Protein AF-A0A8J2KH32-F1 (afdb_monomer_lite)

Organism: NCBI:txid39272

Radius of gyration: 18.03 Å; chains: 1; bounding box: 58×40×41 Å

Sequence (81 aa):
MDSGKIFGDSPTAEEIAIQSLRGLIPDIISNNERFNSNFYLLQWLKAQKLNPEKTETMIRKSVQWRQDNQIESGWKDETFL

Foldseek 3Di:
DDDDDPPDDDDDLLRVLLVVLCVVPVVCVVVDVLNVDSVSLSVLCVVVVSDNVVSSVVVVVVVVVCVVVVVVVPPPPPPPD

pLDDT: mean 84.37, std 19.53, range [41.66, 98.5]

Structure (mmCIF, N/CA/C/O backbone):
data_AF-A0A8J2KH32-F1
#
_entry.id   AF-A0A8J2KH32-F1
#
loop_
_atom_site.group_PDB
_atom_site.id
_atom_site.type_symbol
_atom_site.label_atom_id
_atom_site.label_alt_id
_atom_site.label_comp_id
_atom_site.label_asym_id
_atom_site.label_entity_id
_atom_site.label_seq_id
_atom_site.pdbx_PDB_ins_code
_atom_site.Cartn_x
_atom_site.Cartn_y
_atom_site.Cartn_z
_atom_site.occupancy
_atom_site.B_iso_or_equiv
_atom_site.auth_seq_id
_atom_site.auth_comp_id
_atom_site.auth_asym_id
_atom_site.auth_atom_id
_atom_site.pdbx_PDB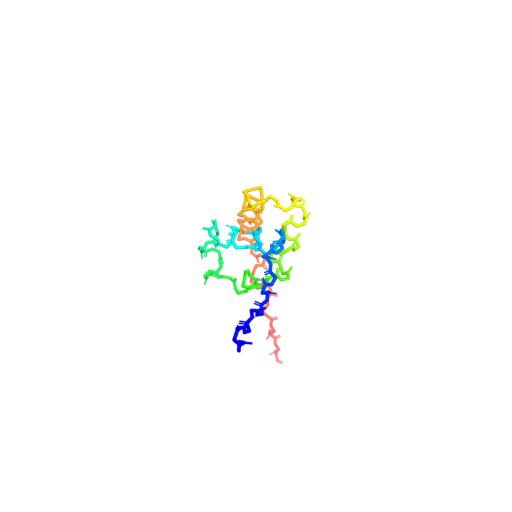_model_num
ATOM 1 N N . MET A 1 1 ? 22.722 -31.819 -25.196 1.00 42.25 1 MET A N 1
ATOM 2 C CA . MET A 1 1 ? 22.834 -30.376 -24.907 1.00 42.25 1 MET A CA 1
ATOM 3 C C . MET A 1 1 ? 21.402 -29.921 -24.658 1.00 42.25 1 MET A C 1
ATOM 5 O O . MET A 1 1 ? 20.670 -29.748 -25.615 1.00 42.25 1 MET A O 1
ATOM 9 N N . ASP A 1 2 ? 20.825 -30.089 -23.469 1.00 48.16 2 ASP A N 1
ATOM 10 C CA . ASP A 1 2 ? 21.100 -29.343 -22.226 1.00 48.16 2 ASP A CA 1
ATOM 11 C C . ASP A 1 2 ? 21.321 -27.850 -22.538 1.00 48.16 2 ASP A C 1
ATOM 13 O O . ASP A 1 2 ? 22.293 -27.514 -23.207 1.00 48.16 2 ASP A O 1
ATOM 17 N N . SER A 1 3 ? 20.425 -26.918 -22.217 1.00 46.34 3 SER A N 1
ATOM 18 C CA . SER A 1 3 ? 19.667 -26.779 -20.972 1.00 46.34 3 SER A CA 1
ATOM 19 C C . SER A 1 3 ? 18.376 -25.981 -21.194 1.00 46.34 3 SER A C 1
ATOM 21 O O . SER A 1 3 ? 18.351 -24.970 -21.897 1.00 46.34 3 SER A O 1
ATOM 23 N N . GLY A 1 4 ? 17.292 -26.440 -20.568 1.00 51.19 4 GLY A N 1
ATOM 24 C CA . GLY A 1 4 ? 16.063 -25.671 -20.439 1.00 51.19 4 GLY A CA 1
ATOM 25 C C . GLY A 1 4 ? 16.326 -24.383 -19.663 1.00 51.19 4 GLY A C 1
ATOM 26 O O . GLY A 1 4 ? 16.732 -24.418 -18.504 1.00 51.19 4 GLY A O 1
ATOM 27 N N . LYS A 1 5 ? 16.064 -23.239 -20.292 1.00 51.81 5 LYS A N 1
ATOM 28 C CA . LYS A 1 5 ? 15.928 -21.962 -19.598 1.00 51.81 5 LYS A CA 1
ATOM 29 C C . LYS A 1 5 ? 14.548 -21.423 -19.920 1.00 51.81 5 LYS A C 1
ATOM 31 O O . LYS A 1 5 ? 14.321 -20.819 -20.962 1.00 51.81 5 LYS A O 1
ATOM 36 N N . ILE A 1 6 ? 13.612 -21.723 -19.029 1.00 55.75 6 ILE A N 1
ATOM 37 C CA . ILE A 1 6 ? 12.337 -21.022 -18.946 1.00 55.75 6 ILE A CA 1
ATOM 38 C C . ILE A 1 6 ? 12.738 -19.581 -18.619 1.00 55.75 6 ILE A C 1
ATOM 40 O O . ILE A 1 6 ? 13.205 -19.309 -17.513 1.00 55.75 6 ILE A O 1
ATOM 44 N N . PHE A 1 7 ? 12.715 -18.687 -19.606 1.00 50.72 7 PHE A N 1
ATOM 45 C CA . PHE A 1 7 ? 12.888 -17.260 -19.357 1.00 50.72 7 PHE A CA 1
ATOM 46 C C . PHE A 1 7 ? 11.642 -16.815 -18.590 1.00 50.72 7 PHE A C 1
ATOM 48 O O . PHE A 1 7 ? 10.618 -16.519 -19.189 1.00 50.72 7 PHE A O 1
ATOM 55 N N . GLY A 1 8 ? 11.704 -16.909 -17.261 1.00 59.41 8 GLY A N 1
ATOM 56 C CA . GLY A 1 8 ? 10.692 -16.354 -16.373 1.00 59.41 8 GLY A CA 1
ATOM 57 C C . GLY A 1 8 ? 10.674 -14.845 -16.562 1.00 59.41 8 GLY A C 1
ATOM 58 O O . GLY A 1 8 ? 11.726 -14.208 -16.475 1.00 59.41 8 GLY A O 1
ATOM 59 N N . ASP A 1 9 ? 9.507 -14.308 -16.893 1.00 77.31 9 ASP A N 1
ATOM 60 C CA . ASP A 1 9 ? 9.329 -12.899 -17.217 1.00 77.31 9 ASP A CA 1
ATOM 61 C C . ASP A 1 9 ? 9.844 -11.999 -16.085 1.00 77.31 9 ASP A C 1
ATOM 63 O O . ASP A 1 9 ? 9.623 -12.257 -14.898 1.00 77.31 9 ASP A O 1
ATOM 67 N N . SER A 1 10 ? 10.554 -10.931 -16.456 1.00 82.50 10 SER A N 1
ATOM 68 C CA . SER A 1 10 ? 10.930 -9.886 -15.505 1.00 82.50 10 SER A CA 1
ATOM 69 C C . SER A 1 10 ? 9.667 -9.286 -14.873 1.00 82.50 10 SER A C 1
ATOM 71 O O . SER A 1 10 ? 8.696 -9.059 -15.600 1.00 82.50 10 SER A O 1
ATOM 73 N N . PRO A 1 11 ? 9.678 -8.964 -13.564 1.00 90.00 11 PRO A N 1
ATOM 74 C CA . PRO A 1 11 ? 8.529 -8.359 -12.903 1.00 90.00 11 PRO A CA 1
ATOM 75 C C . PRO A 1 11 ? 8.069 -7.089 -13.619 1.00 90.00 11 PRO A C 1
ATOM 77 O O . PRO A 1 11 ? 8.876 -6.235 -13.999 1.00 90.00 11 PRO A O 1
ATOM 80 N N . THR A 1 12 ? 6.761 -6.946 -13.772 1.00 94.94 12 THR A N 1
ATOM 81 C CA . THR A 1 12 ? 6.138 -5.742 -14.317 1.00 94.94 12 THR A CA 1
ATOM 82 C C . THR A 1 12 ? 6.316 -4.552 -13.370 1.00 94.94 12 THR A C 1
ATOM 84 O O . THR A 1 12 ? 6.523 -4.700 -12.164 1.00 94.94 12 THR A O 1
ATOM 87 N N . ALA A 1 13 ? 6.164 -3.331 -13.893 1.00 95.88 13 ALA A N 1
ATOM 88 C CA . ALA A 1 13 ? 6.178 -2.123 -13.065 1.00 95.88 13 ALA A CA 1
ATOM 89 C C . ALA A 1 13 ? 5.084 -2.136 -11.978 1.00 95.88 13 ALA A C 1
ATOM 91 O O . ALA A 1 13 ? 5.290 -1.604 -10.889 1.00 95.88 13 ALA A O 1
ATOM 92 N N . GLU A 1 14 ? 3.934 -2.762 -12.256 1.00 97.12 14 GLU A N 1
ATOM 93 C CA . GLU A 1 14 ? 2.848 -2.922 -11.285 1.00 97.12 14 GLU A CA 1
ATOM 94 C C . GLU A 1 14 ? 3.253 -3.869 -10.146 1.00 97.12 14 GLU A C 1
ATOM 96 O O . GLU A 1 14 ? 3.055 -3.536 -8.979 1.00 97.12 14 GLU A O 1
ATOM 101 N N . GLU A 1 15 ? 3.879 -5.007 -10.457 1.00 96.75 15 GLU A N 1
ATOM 102 C CA . GLU A 1 15 ? 4.366 -5.961 -9.452 1.00 96.75 15 GLU A CA 1
ATOM 103 C C . GLU A 1 15 ? 5.471 -5.364 -8.580 1.00 96.75 15 GLU A C 1
ATOM 105 O O . GLU A 1 15 ? 5.430 -5.515 -7.358 1.00 96.75 15 GLU A O 1
ATOM 110 N N . ILE A 1 16 ? 6.408 -4.627 -9.185 1.00 97.50 16 ILE A N 1
ATOM 111 C CA . ILE A 1 16 ? 7.460 -3.907 -8.456 1.00 97.50 16 ILE A CA 1
ATOM 112 C C . ILE A 1 16 ? 6.826 -2.887 -7.504 1.00 97.50 16 ILE A C 1
ATOM 114 O O . ILE A 1 16 ? 7.139 -2.875 -6.315 1.00 97.50 16 ILE A O 1
ATOM 118 N N . ALA A 1 17 ? 5.886 -2.072 -7.991 1.00 98.12 17 ALA A N 1
ATOM 119 C CA . ALA A 1 17 ? 5.231 -1.056 -7.174 1.00 98.12 17 ALA A CA 1
ATOM 120 C C . ALA A 1 17 ? 4.404 -1.661 -6.025 1.00 98.12 17 ALA A C 1
ATOM 122 O O . ALA A 1 17 ? 4.410 -1.120 -4.918 1.00 98.12 17 ALA A O 1
ATOM 123 N N . ILE A 1 18 ? 3.731 -2.795 -6.254 1.00 98.19 18 ILE A N 1
ATOM 124 C CA . ILE A 1 18 ? 3.005 -3.535 -5.211 1.00 98.19 18 ILE A CA 1
ATOM 125 C C . ILE A 1 18 ? 3.974 -4.053 -4.148 1.00 98.19 18 ILE A C 1
ATOM 127 O O . ILE A 1 18 ? 3.708 -3.878 -2.960 1.00 98.19 18 ILE A O 1
ATOM 131 N N . GLN A 1 19 ? 5.086 -4.676 -4.546 1.00 97.75 19 GLN A N 1
ATOM 132 C CA . GLN A 1 19 ? 6.081 -5.182 -3.598 1.00 97.75 19 GLN A CA 1
ATOM 133 C C . GLN A 1 19 ? 6.692 -4.049 -2.769 1.00 97.75 19 GLN A C 1
ATOM 135 O O . GLN A 1 19 ? 6.751 -4.157 -1.544 1.00 97.75 19 GLN A O 1
ATOM 140 N N . SER A 1 20 ? 7.066 -2.937 -3.409 1.00 98.19 20 SER A N 1
ATOM 141 C CA . SER A 1 20 ? 7.558 -1.750 -2.707 1.00 98.19 20 SER A CA 1
ATOM 142 C C . SER A 1 20 ? 6.523 -1.200 -1.727 1.00 98.19 20 SER A C 1
ATOM 144 O O . SER A 1 20 ? 6.856 -0.956 -0.571 1.00 98.19 20 SER A O 1
ATOM 146 N N . LEU A 1 21 ? 5.257 -1.062 -2.140 1.00 98.31 21 LEU A N 1
ATOM 147 C CA . LEU A 1 21 ? 4.197 -0.572 -1.257 1.00 98.31 21 LEU A CA 1
ATOM 148 C C . LEU A 1 21 ? 3.974 -1.508 -0.065 1.00 98.31 21 LEU A C 1
ATOM 150 O O . LEU A 1 21 ? 3.864 -1.029 1.058 1.00 98.31 21 LEU A O 1
ATOM 154 N N . ARG A 1 22 ? 3.963 -2.832 -0.269 1.00 97.75 22 ARG A N 1
ATOM 155 C CA . ARG A 1 22 ? 3.836 -3.802 0.833 1.00 97.75 22 ARG A CA 1
ATOM 156 C C . ARG A 1 22 ? 4.931 -3.630 1.887 1.00 97.75 22 ARG A C 1
ATOM 158 O O . ARG A 1 22 ? 4.643 -3.768 3.071 1.00 97.75 22 ARG A O 1
ATOM 165 N N . GLY A 1 23 ? 6.149 -3.285 1.467 1.00 97.62 23 GLY A N 1
ATOM 166 C CA . GLY A 1 23 ? 7.254 -2.972 2.375 1.00 97.62 23 GLY A CA 1
ATOM 167 C C . GLY A 1 23 ? 7.060 -1.685 3.188 1.00 97.62 23 GLY A C 1
ATOM 168 O O . GLY A 1 23 ? 7.586 -1.592 4.292 1.00 97.62 23 GLY A O 1
ATOM 169 N N . LEU A 1 24 ? 6.287 -0.718 2.680 1.00 98.06 24 LEU A N 1
ATOM 170 C CA . LEU A 1 24 ? 6.025 0.569 3.340 1.00 98.06 24 LEU A CA 1
ATOM 171 C C . LEU A 1 24 ? 4.868 0.520 4.352 1.00 98.06 24 LEU A C 1
ATOM 173 O O . LEU A 1 24 ? 4.837 1.306 5.297 1.00 98.06 24 LEU A O 1
ATOM 177 N N . ILE A 1 25 ? 3.906 -0.390 4.170 1.00 96.81 25 ILE A N 1
ATOM 178 C CA . ILE A 1 25 ? 2.693 -0.475 5.006 1.00 96.81 25 ILE A CA 1
ATOM 179 C C . ILE A 1 25 ? 2.470 -1.852 5.673 1.00 96.81 25 ILE A C 1
ATOM 181 O O . ILE A 1 25 ? 1.339 -2.354 5.664 1.00 96.81 25 ILE A O 1
ATOM 185 N N . PRO A 1 26 ? 3.498 -2.495 6.268 1.00 96.69 26 PRO A N 1
ATOM 186 C CA . PRO A 1 26 ? 3.349 -3.826 6.864 1.00 96.69 26 PRO A CA 1
ATOM 187 C C . PRO A 1 26 ? 2.353 -3.842 8.035 1.00 96.69 26 PRO A C 1
ATOM 189 O O . PRO A 1 26 ? 1.635 -4.824 8.234 1.00 96.69 26 PRO A O 1
ATOM 192 N N . ASP A 1 27 ? 2.266 -2.736 8.777 1.00 95.00 27 ASP A N 1
ATOM 193 C CA . ASP A 1 27 ? 1.331 -2.526 9.882 1.00 95.00 27 ASP A CA 1
ATOM 194 C C . ASP A 1 27 ? -0.128 -2.513 9.406 1.00 95.00 27 ASP A C 1
ATOM 196 O O . ASP A 1 27 ? -0.996 -3.133 10.017 1.00 95.00 27 ASP A O 1
ATOM 200 N N . ILE A 1 28 ? -0.404 -1.863 8.275 1.00 93.75 28 ILE A N 1
ATOM 201 C CA . ILE A 1 28 ? -1.758 -1.775 7.715 1.00 93.75 28 ILE A CA 1
ATOM 202 C C . ILE A 1 28 ? -2.183 -3.121 7.129 1.00 93.75 28 ILE A C 1
ATOM 204 O O . ILE A 1 28 ? -3.321 -3.539 7.320 1.00 93.75 28 ILE A O 1
ATOM 208 N N . ILE A 1 29 ? -1.269 -3.818 6.449 1.00 93.31 29 ILE A N 1
ATOM 209 C CA . ILE A 1 29 ? -1.539 -5.134 5.853 1.00 93.31 29 ILE A CA 1
ATOM 210 C C . ILE A 1 29 ? -1.874 -6.168 6.928 1.00 93.31 29 ILE A C 1
ATOM 212 O O . ILE A 1 29 ? -2.820 -6.937 6.766 1.00 93.31 29 ILE A O 1
ATOM 216 N N . SER A 1 30 ? -1.125 -6.164 8.032 1.00 91.50 30 SER A N 1
ATOM 217 C CA . SER A 1 30 ? -1.338 -7.105 9.137 1.00 91.50 30 SER A CA 1
ATOM 218 C C . SER A 1 30 ? -2.679 -6.882 9.843 1.00 91.50 30 SER A C 1
ATOM 220 O O . SER A 1 30 ? -3.261 -7.828 10.363 1.00 91.50 30 SER A O 1
ATOM 222 N N . ASN A 1 31 ? -3.183 -5.644 9.834 1.00 87.56 31 ASN A N 1
ATOM 223 C CA . ASN A 1 31 ? -4.402 -5.253 10.541 1.00 87.56 31 ASN A CA 1
ATOM 224 C C . ASN A 1 31 ? -5.649 -5.173 9.644 1.00 87.56 31 ASN A C 1
ATOM 226 O O . ASN A 1 31 ? -6.749 -4.966 10.153 1.00 87.56 31 ASN A O 1
ATOM 230 N N . ASN A 1 32 ? -5.512 -5.291 8.319 1.00 85.06 32 ASN A N 1
ATOM 231 C CA . ASN A 1 32 ? -6.632 -5.147 7.393 1.00 85.06 32 ASN A CA 1
ATOM 232 C C . ASN A 1 32 ? -6.460 -6.029 6.147 1.00 85.06 32 ASN A C 1
ATOM 234 O O . ASN A 1 32 ? -5.688 -5.726 5.233 1.00 85.06 32 ASN A O 1
ATOM 238 N N . GLU A 1 33 ? -7.264 -7.094 6.076 1.00 87.69 33 GLU A N 1
ATOM 239 C CA . GLU A 1 33 ? -7.181 -8.112 5.024 1.00 87.69 33 GLU A CA 1
ATOM 240 C C . GLU A 1 33 ? -7.363 -7.563 3.603 1.00 87.69 33 GLU A C 1
ATOM 242 O O . GLU A 1 33 ? -6.816 -8.130 2.656 1.00 87.69 33 GLU A O 1
ATOM 247 N N . ARG A 1 34 ? -8.056 -6.429 3.416 1.00 87.94 34 ARG A N 1
ATOM 248 C CA . ARG A 1 34 ? -8.239 -5.828 2.081 1.00 87.94 34 ARG A CA 1
ATOM 249 C C . ARG A 1 34 ? -6.902 -5.443 1.452 1.00 87.94 34 ARG A C 1
ATOM 251 O O . ARG A 1 34 ? -6.735 -5.570 0.240 1.00 87.94 34 ARG A O 1
ATOM 258 N N . PHE A 1 35 ? -5.931 -5.028 2.268 1.00 91.69 35 PHE A N 1
ATOM 259 C CA . PHE A 1 35 ? -4.592 -4.668 1.803 1.00 91.69 35 PHE A CA 1
ATOM 260 C C . PHE A 1 35 ? -3.719 -5.887 1.455 1.00 91.69 35 PHE A C 1
ATOM 262 O O . PHE A 1 35 ? -2.647 -5.707 0.882 1.00 91.69 35 PHE A O 1
ATOM 269 N N . ASN A 1 36 ? -4.184 -7.123 1.686 1.00 91.38 36 ASN A N 1
ATOM 270 C CA . ASN A 1 36 ? -3.532 -8.325 1.150 1.00 91.38 36 ASN A CA 1
ATOM 271 C C . ASN A 1 36 ? -3.835 -8.571 -0.337 1.00 91.38 36 ASN A C 1
ATOM 273 O O . ASN A 1 36 ? -3.132 -9.358 -0.975 1.00 91.38 36 ASN A O 1
ATOM 277 N N . SER A 1 37 ? -4.834 -7.896 -0.914 1.00 95.69 37 SER A N 1
ATOM 278 C CA . SER A 1 37 ? -5.197 -8.037 -2.326 1.00 95.69 37 SER A CA 1
ATOM 279 C C . SER A 1 37 ? -4.326 -7.166 -3.234 1.00 95.69 37 SER A C 1
ATOM 281 O O . SER A 1 37 ? -4.345 -5.937 -3.144 1.00 95.69 37 SER A O 1
ATOM 283 N N . ASN A 1 38 ? -3.626 -7.795 -4.186 1.00 95.88 38 ASN A N 1
ATOM 284 C CA . ASN A 1 38 ? -2.864 -7.081 -5.219 1.00 95.88 38 ASN A CA 1
ATOM 285 C C . ASN A 1 38 ? -3.757 -6.154 -6.049 1.00 95.88 38 ASN A C 1
ATOM 287 O O . ASN A 1 38 ? -3.362 -5.030 -6.339 1.00 95.88 38 ASN A O 1
ATOM 291 N N . PHE A 1 39 ? -4.973 -6.595 -6.385 1.00 96.06 39 PHE A N 1
ATOM 292 C CA . PHE A 1 39 ? -5.937 -5.778 -7.120 1.00 96.06 39 PHE A CA 1
ATOM 293 C C . PHE A 1 39 ? -6.291 -4.501 -6.349 1.00 96.06 39 PHE A C 1
ATOM 295 O O . PHE A 1 39 ? -6.304 -3.415 -6.925 1.00 96.06 39 PHE A O 1
ATOM 302 N N . TYR A 1 40 ? -6.521 -4.618 -5.039 1.00 96.19 40 TYR A N 1
ATOM 303 C CA . TYR A 1 40 ? -6.854 -3.472 -4.198 1.00 96.19 40 TYR A CA 1
ATOM 304 C C . TYR A 1 40 ? -5.676 -2.498 -4.082 1.00 96.19 40 TYR A C 1
ATOM 306 O O . TYR A 1 40 ? -5.839 -1.306 -4.339 1.00 96.19 40 TYR A O 1
ATOM 314 N N . LEU A 1 41 ? -4.468 -2.996 -3.790 1.00 97.38 41 LEU A N 1
ATOM 315 C CA . LEU A 1 41 ? -3.250 -2.175 -3.753 1.00 97.38 41 LEU A CA 1
ATOM 316 C C . LEU A 1 41 ? -2.987 -1.473 -5.090 1.00 97.38 41 LEU A C 1
ATOM 318 O O . LEU A 1 41 ? -2.597 -0.305 -5.117 1.00 97.38 41 LEU A O 1
ATOM 322 N N . LEU A 1 42 ? -3.248 -2.157 -6.204 1.00 97.81 42 LEU A N 1
ATOM 323 C CA . LEU A 1 42 ? -3.044 -1.605 -7.534 1.00 97.81 42 LEU A CA 1
ATOM 324 C C . LEU A 1 42 ? -3.987 -0.435 -7.839 1.00 97.81 42 LEU A C 1
ATOM 326 O O . LEU A 1 42 ? -3.571 0.501 -8.515 1.00 97.81 42 LEU A O 1
ATOM 330 N N . GLN A 1 43 ? -5.223 -0.431 -7.330 1.00 97.50 43 GLN A N 1
ATOM 331 C CA . GLN A 1 43 ? -6.123 0.721 -7.484 1.00 97.50 43 GLN A CA 1
ATOM 332 C C . GLN A 1 43 ? -5.567 1.972 -6.796 1.00 97.50 43 GLN A C 1
ATOM 334 O O . GLN A 1 43 ? -5.531 3.048 -7.399 1.00 97.50 43 GLN A O 1
ATOM 339 N N . TRP A 1 44 ? -5.067 1.819 -5.567 1.00 97.88 44 TRP A N 1
ATOM 340 C CA . TRP A 1 44 ? -4.408 2.900 -4.832 1.00 97.88 44 TRP A CA 1
ATOM 341 C C . TRP A 1 44 ? -3.159 3.400 -5.564 1.00 97.88 44 TRP A C 1
ATOM 343 O O . TRP A 1 44 ? -2.991 4.605 -5.757 1.00 97.88 44 TRP A O 1
ATOM 353 N N . LEU A 1 45 ? -2.325 2.477 -6.049 1.00 98.44 45 LEU A N 1
ATOM 354 C CA . LEU A 1 45 ? -1.128 2.802 -6.822 1.00 98.44 45 LEU A CA 1
ATOM 355 C C . LEU A 1 45 ? -1.469 3.522 -8.132 1.00 98.44 45 LEU A C 1
ATOM 357 O O . LEU A 1 45 ? -0.831 4.520 -8.465 1.00 98.44 45 LEU A O 1
ATOM 361 N N . LYS A 1 46 ? -2.492 3.075 -8.871 1.00 97.81 46 LYS A N 1
ATOM 362 C CA . LYS A 1 46 ? -2.931 3.710 -10.126 1.00 97.81 46 LYS A CA 1
ATOM 363 C C . LYS A 1 46 ? -3.391 5.147 -9.906 1.00 97.81 46 LYS A C 1
ATOM 365 O O . LYS A 1 46 ? -3.015 6.019 -10.688 1.00 97.81 46 LYS A O 1
ATOM 370 N N . ALA A 1 47 ? -4.096 5.422 -8.807 1.00 97.50 47 ALA A N 1
ATOM 371 C CA . ALA A 1 47 ? -4.479 6.785 -8.434 1.00 97.50 47 ALA A CA 1
ATOM 372 C C . ALA A 1 47 ? -3.263 7.707 -8.204 1.00 97.50 47 ALA A C 1
ATOM 374 O O . ALA A 1 47 ? -3.352 8.914 -8.424 1.00 97.50 47 ALA A O 1
ATOM 375 N N . GLN A 1 48 ? -2.116 7.144 -7.816 1.00 98.00 48 GLN A N 1
ATOM 376 C CA . GLN A 1 48 ? -0.869 7.869 -7.554 1.00 98.00 48 GLN A CA 1
ATOM 377 C C . GLN A 1 48 ? 0.2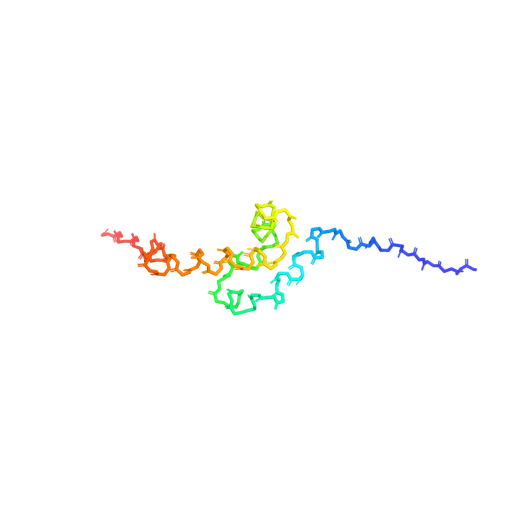11 7.644 -8.623 1.00 98.00 48 GLN A C 1
ATOM 379 O O . GLN A 1 48 ? 1.395 7.859 -8.357 1.00 98.00 48 GLN A O 1
ATOM 384 N N . LYS A 1 49 ? -0.174 7.241 -9.843 1.00 97.75 49 LYS A N 1
ATOM 385 C CA . LYS A 1 49 ? 0.750 7.003 -10.971 1.00 97.75 49 LYS A CA 1
ATOM 386 C C . LYS A 1 49 ? 1.862 5.991 -10.638 1.00 97.75 49 LYS A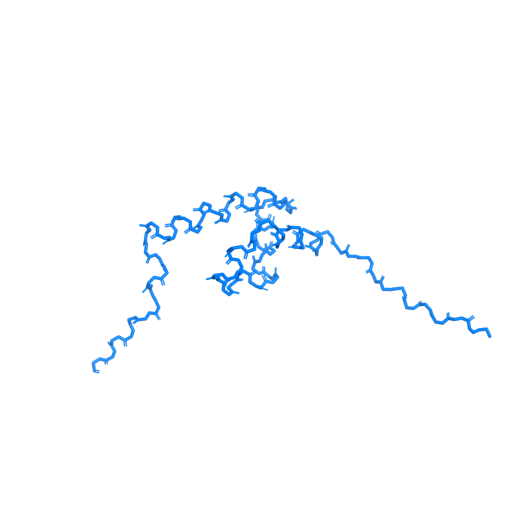 C 1
ATOM 388 O O . LYS A 1 49 ? 3.022 6.214 -10.967 1.00 97.75 49 LYS A O 1
ATOM 393 N N . LEU A 1 50 ? 1.493 4.899 -9.965 1.00 97.62 50 LEU A N 1
ATOM 394 C CA . LEU A 1 50 ? 2.377 3.822 -9.500 1.00 97.62 50 LEU A CA 1
ATOM 395 C C . LEU A 1 50 ? 3.518 4.289 -8.577 1.00 97.62 50 LEU A C 1
ATOM 397 O O . LEU A 1 50 ? 4.560 3.647 -8.525 1.00 97.62 50 LEU A O 1
ATOM 401 N N . ASN A 1 51 ? 3.340 5.387 -7.832 1.00 98.38 51 ASN A N 1
ATOM 402 C CA . ASN A 1 51 ? 4.318 5.851 -6.845 1.00 98.38 51 ASN A CA 1
ATOM 403 C C . ASN A 1 51 ? 4.003 5.274 -5.443 1.00 98.38 51 ASN A C 1
ATOM 405 O O . ASN A 1 51 ? 3.005 5.694 -4.844 1.00 98.38 51 ASN A O 1
ATOM 409 N N . PRO A 1 52 ? 4.824 4.358 -4.888 1.00 98.25 52 PRO A N 1
ATOM 410 C CA . PRO A 1 52 ? 4.535 3.707 -3.607 1.00 98.25 52 PRO A CA 1
ATOM 411 C C . PRO A 1 52 ? 4.507 4.667 -2.410 1.00 98.25 52 PRO A C 1
ATOM 413 O O . PRO A 1 52 ? 3.606 4.567 -1.587 1.00 98.25 52 PRO A O 1
ATOM 416 N N . GLU A 1 53 ? 5.411 5.644 -2.343 1.00 98.31 53 GLU A N 1
ATOM 417 C CA . GLU A 1 53 ? 5.518 6.595 -1.220 1.00 98.31 53 GLU A CA 1
ATOM 418 C C . GLU A 1 53 ? 4.304 7.540 -1.135 1.00 98.31 53 GLU A C 1
ATOM 420 O O . GLU A 1 53 ? 3.712 7.767 -0.073 1.00 98.31 53 GLU A O 1
ATOM 425 N N . LYS A 1 54 ? 3.864 8.067 -2.285 1.00 98.44 54 LYS A N 1
ATOM 426 C CA . LYS A 1 54 ? 2.630 8.867 -2.369 1.00 98.44 54 LYS A CA 1
ATOM 427 C C . LYS A 1 54 ? 1.409 8.029 -2.016 1.00 98.44 54 LYS A C 1
ATOM 429 O O . LYS A 1 54 ? 0.482 8.521 -1.369 1.00 98.44 54 LYS A O 1
ATOM 434 N N . THR A 1 55 ? 1.419 6.766 -2.432 1.00 98.50 55 THR A N 1
ATOM 435 C CA . THR A 1 55 ? 0.336 5.822 -2.157 1.00 98.50 55 THR A CA 1
ATOM 436 C C . THR A 1 55 ? 0.247 5.490 -0.676 1.00 98.50 55 THR A C 1
ATOM 438 O O . THR A 1 55 ? -0.844 5.572 -0.120 1.00 98.50 55 THR A O 1
ATOM 441 N N . GLU A 1 56 ? 1.370 5.215 -0.011 1.00 98.44 56 GLU A N 1
ATOM 442 C CA . GLU A 1 56 ? 1.438 5.053 1.443 1.00 98.44 56 GLU A CA 1
ATOM 443 C C . GLU A 1 56 ? 0.824 6.264 2.152 1.00 98.44 56 GLU A C 1
ATOM 445 O O . GLU A 1 56 ? -0.077 6.108 2.977 1.00 98.44 56 GLU A O 1
ATOM 450 N N . THR A 1 57 ? 1.264 7.476 1.797 1.00 98.25 57 THR A N 1
ATOM 451 C CA . THR A 1 57 ? 0.762 8.714 2.411 1.00 98.25 57 THR A CA 1
ATOM 452 C C . THR A 1 57 ? -0.759 8.826 2.278 1.00 98.25 57 THR A C 1
ATOM 454 O O . THR A 1 57 ? -1.450 9.207 3.226 1.00 98.25 57 THR A O 1
ATOM 457 N N . MET A 1 58 ? -1.305 8.487 1.107 1.00 97.56 58 MET A N 1
ATOM 458 C CA . MET A 1 58 ? -2.746 8.529 0.858 1.00 97.56 58 MET A CA 1
ATOM 459 C C . MET A 1 58 ? -3.500 7.434 1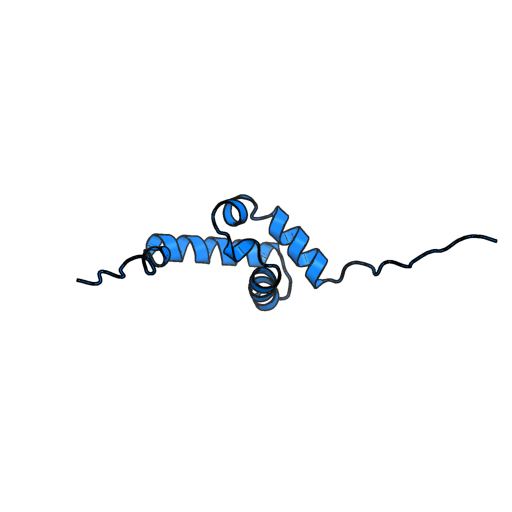.625 1.00 97.56 58 MET A C 1
ATOM 461 O O . MET A 1 58 ? -4.544 7.713 2.216 1.00 97.56 58 MET A O 1
ATOM 465 N N . ILE A 1 59 ? -2.964 6.212 1.656 1.00 96.75 59 ILE A N 1
ATOM 466 C CA . ILE A 1 59 ? -3.538 5.085 2.395 1.00 96.75 59 ILE A CA 1
ATOM 467 C C . ILE A 1 59 ? -3.593 5.410 3.887 1.00 96.75 59 ILE A C 1
ATOM 469 O O . ILE A 1 59 ? -4.658 5.269 4.482 1.00 96.75 59 ILE A O 1
ATOM 473 N N . ARG A 1 60 ? -2.497 5.899 4.482 1.00 96.69 60 ARG A N 1
ATOM 474 C CA . ARG A 1 60 ? -2.435 6.260 5.908 1.00 96.69 60 ARG A CA 1
ATOM 475 C C . ARG A 1 60 ? -3.472 7.326 6.262 1.00 96.69 60 ARG A C 1
ATOM 477 O O . ARG A 1 60 ? -4.230 7.142 7.210 1.00 96.69 60 ARG A O 1
ATOM 484 N N . LYS A 1 61 ? -3.599 8.378 5.444 1.00 96.31 61 LYS A N 1
ATOM 485 C CA . LYS A 1 61 ? -4.660 9.393 5.603 1.00 96.31 61 LYS A CA 1
ATOM 486 C C . LYS A 1 61 ? -6.061 8.789 5.514 1.00 96.31 61 LYS A C 1
ATOM 488 O O . LYS A 1 61 ? -6.936 9.147 6.293 1.00 96.31 61 LYS A O 1
ATOM 493 N N . SER A 1 62 ? -6.278 7.874 4.572 1.00 94.25 62 SER A N 1
ATOM 494 C CA . SER A 1 62 ? -7.573 7.221 4.387 1.00 94.25 62 SER A CA 1
ATOM 495 C C . SER A 1 62 ? -7.930 6.277 5.539 1.00 94.25 62 SER A C 1
ATOM 497 O O . SER A 1 62 ? -9.087 6.242 5.951 1.00 94.25 62 SER A O 1
ATOM 499 N N . VAL A 1 63 ? -6.958 5.528 6.068 1.00 92.44 63 VAL A N 1
ATOM 500 C CA . VAL A 1 63 ? -7.129 4.670 7.250 1.00 92.44 63 VAL A CA 1
ATOM 501 C C . VAL A 1 63 ? -7.470 5.519 8.470 1.00 92.44 63 VAL A C 1
ATOM 503 O O . VAL A 1 63 ? -8.476 5.238 9.115 1.00 92.44 63 VAL A O 1
ATOM 506 N N . GLN A 1 64 ? -6.715 6.592 8.722 1.00 92.00 64 GLN A N 1
ATOM 507 C CA . GLN A 1 64 ? -6.994 7.504 9.833 1.00 92.00 64 GLN A CA 1
ATOM 508 C C . GLN A 1 64 ? -8.400 8.102 9.722 1.00 92.00 64 GLN A C 1
ATOM 510 O O . GLN A 1 64 ? -9.186 8.008 10.654 1.00 92.00 64 GLN A O 1
ATOM 515 N N . TRP A 1 65 ? -8.770 8.619 8.545 1.00 93.44 65 TRP A N 1
ATOM 516 C CA . TRP A 1 65 ? -10.104 9.178 8.330 1.00 93.44 65 TRP A CA 1
ATOM 517 C C . TRP A 1 65 ? -11.218 8.152 8.591 1.00 93.44 65 TRP A C 1
ATOM 519 O O . TRP A 1 65 ? -12.233 8.490 9.196 1.00 93.44 65 TRP A O 1
ATOM 529 N N . ARG A 1 66 ? -11.037 6.888 8.180 1.00 90.06 66 ARG A N 1
ATOM 530 C CA . ARG A 1 66 ? -12.013 5.821 8.462 1.00 90.06 66 ARG A CA 1
ATOM 531 C C . ARG A 1 66 ? -12.143 5.527 9.955 1.00 90.06 66 ARG A C 1
ATOM 533 O O . ARG A 1 66 ? -13.258 5.267 10.399 1.00 90.06 66 ARG A O 1
ATOM 540 N N . GLN A 1 67 ? -11.040 5.566 10.701 1.00 88.19 67 GLN A N 1
ATOM 541 C CA . GLN A 1 67 ? -11.040 5.389 12.155 1.00 88.19 67 GLN A CA 1
ATOM 542 C C . GLN A 1 67 ? -11.753 6.555 12.845 1.00 88.19 67 GLN A C 1
ATOM 544 O O . GLN A 1 67 ? -12.675 6.326 13.625 1.00 88.19 67 GLN A O 1
ATOM 549 N N . ASP A 1 68 ? -11.404 7.789 12.476 1.00 92.00 68 ASP A N 1
ATOM 550 C CA . ASP A 1 68 ? -11.987 9.014 13.037 1.00 92.00 68 ASP A CA 1
ATOM 551 C C . ASP A 1 68 ? -13.504 9.099 12.803 1.00 92.00 68 ASP A C 1
ATOM 553 O O . ASP A 1 68 ? -14.232 9.665 13.613 1.00 92.00 68 ASP A O 1
ATOM 557 N N . ASN A 1 69 ? -13.986 8.520 11.699 1.00 90.94 69 ASN A N 1
ATOM 558 C CA . ASN A 1 69 ? -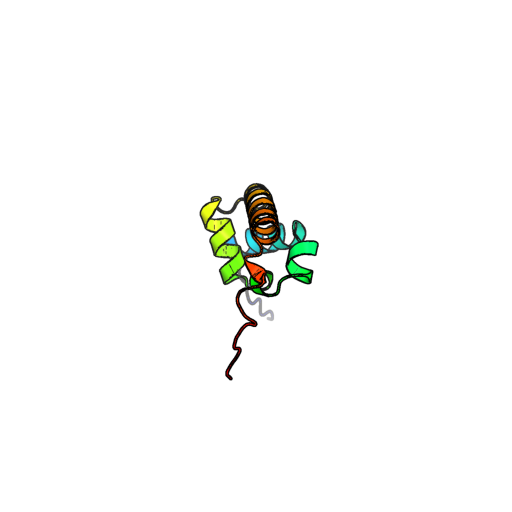15.393 8.555 11.294 1.00 90.94 69 ASN A CA 1
ATOM 559 C C . ASN A 1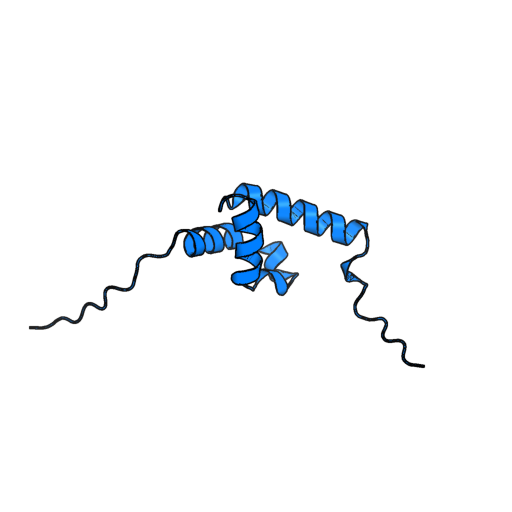 69 ? -16.133 7.225 11.530 1.00 90.94 69 ASN A C 1
ATOM 561 O O . ASN A 1 69 ? -17.238 7.060 11.020 1.00 90.94 69 ASN A O 1
ATOM 565 N N . GLN A 1 70 ? -15.538 6.268 12.258 1.00 84.19 70 GLN A N 1
ATOM 566 C CA . GLN A 1 70 ? -16.148 4.966 12.584 1.00 84.19 70 GLN A CA 1
ATOM 567 C C . GLN A 1 70 ? -16.696 4.211 11.354 1.00 84.19 70 GLN A C 1
ATOM 569 O O . GLN A 1 70 ? -17.676 3.477 11.417 1.00 84.19 70 GLN A O 1
ATOM 574 N N . ILE A 1 71 ? -16.046 4.357 10.199 1.00 80.19 71 ILE A N 1
ATOM 575 C CA . ILE A 1 71 ? -16.524 3.763 8.939 1.00 80.19 71 ILE A CA 1
ATOM 576 C C . ILE A 1 71 ? -16.371 2.233 8.948 1.00 80.19 71 ILE A C 1
ATOM 578 O O . ILE A 1 71 ? -17.067 1.526 8.220 1.00 80.19 71 ILE A O 1
ATOM 582 N N . GLU A 1 72 ? -15.475 1.696 9.780 1.00 65.75 72 GLU A N 1
ATOM 583 C CA . GLU A 1 72 ? -15.245 0.250 9.881 1.00 65.75 72 GLU A CA 1
ATOM 584 C C . GLU A 1 72 ? -16.248 -0.479 10.800 1.00 65.75 72 GLU A C 1
ATOM 586 O O . GLU A 1 72 ? -16.336 -1.702 10.718 1.00 65.75 72 GLU A O 1
ATOM 591 N N . SER A 1 73 ? -17.073 0.226 11.594 1.00 53.16 73 SER A N 1
ATOM 592 C CA . SER A 1 73 ? -18.121 -0.399 12.428 1.00 53.16 73 SER A CA 1
ATOM 593 C C . SER A 1 73 ? -19.425 -0.717 11.678 1.00 53.16 73 SER A C 1
ATOM 595 O O . SER A 1 73 ? -20.349 -1.270 12.263 1.00 53.16 73 SER A O 1
ATOM 597 N N . GLY A 1 74 ? -19.514 -0.429 10.376 1.00 46.81 74 GLY A N 1
ATOM 598 C CA . GLY A 1 74 ? -20.758 -0.521 9.599 1.00 46.81 74 GLY A CA 1
ATOM 599 C C . GLY A 1 74 ? -21.160 -1.894 9.034 1.00 46.81 74 GLY A C 1
ATOM 600 O O . GLY A 1 74 ? -22.009 -1.923 8.152 1.00 46.81 74 GLY A O 1
ATOM 601 N N . TRP A 1 75 ? -20.568 -3.017 9.465 1.00 46.41 75 TRP A N 1
ATOM 602 C CA . TRP A 1 75 ? -20.890 -4.357 8.915 1.00 46.41 75 TRP A CA 1
ATOM 603 C C . TRP A 1 75 ? -21.186 -5.436 9.974 1.00 46.41 75 TRP A C 1
ATOM 605 O O . TRP A 1 75 ? -21.090 -6.626 9.681 1.00 46.41 75 TRP A O 1
ATOM 615 N N . LYS A 1 76 ? -21.541 -5.048 11.207 1.00 43.94 76 LYS A N 1
ATOM 616 C CA . LYS A 1 76 ? -22.010 -5.987 12.248 1.00 43.94 76 LYS A CA 1
ATOM 617 C C . LYS A 1 76 ? -23.298 -5.566 12.966 1.00 43.94 76 LYS A C 1
ATOM 619 O O . LYS A 1 76 ? -23.540 -6.048 14.062 1.00 43.94 76 LYS A O 1
ATOM 624 N N . ASP A 1 77 ? -24.149 -4.766 12.331 1.00 41.66 77 ASP A N 1
ATOM 625 C CA . ASP A 1 77 ? -25.528 -4.569 12.797 1.00 41.66 77 ASP A CA 1
ATOM 626 C C . ASP A 1 77 ? -26.516 -5.151 11.782 1.00 41.66 77 ASP A C 1
ATOM 628 O O . ASP A 1 77 ? -27.314 -4.454 11.166 1.00 41.66 77 ASP A O 1
ATOM 632 N N . GLU A 1 78 ? -26.473 -6.473 11.629 1.00 43.12 78 GLU A N 1
ATOM 633 C CA . GLU A 1 78 ? -27.697 -7.228 11.374 1.00 43.12 78 GLU A CA 1
ATOM 634 C C . GLU A 1 78 ? -28.285 -7.600 12.740 1.00 43.12 78 GLU A C 1
ATOM 636 O O . GLU A 1 78 ? -28.215 -8.738 13.202 1.00 43.12 78 GLU A O 1
ATOM 641 N N . THR A 1 79 ? -28.853 -6.603 13.423 1.00 47.56 79 THR A N 1
ATOM 642 C CA . THR A 1 79 ? -29.929 -6.846 14.385 1.00 47.56 79 THR A CA 1
ATOM 643 C C . THR A 1 79 ? -31.149 -7.298 13.585 1.00 47.56 79 THR A C 1
ATOM 645 O O . THR A 1 79 ? -32.031 -6.512 13.250 1.00 47.56 79 THR A O 1
ATOM 648 N N . PHE A 1 80 ? -31.191 -8.586 13.247 1.00 46.59 80 PHE A N 1
ATOM 649 C CA . PHE A 1 80 ? -32.463 -9.249 12.999 1.00 46.59 80 PHE A CA 1
ATOM 650 C C . PHE A 1 80 ? -33.081 -9.569 14.362 1.00 46.59 80 PHE A C 1
ATOM 652 O O . PHE A 1 80 ? -32.575 -10.407 15.109 1.00 46.59 80 PHE A O 1
ATOM 659 N N . LEU A 1 81 ? -34.118 -8.793 14.686 1.00 43.72 81 LEU A N 1
ATOM 660 C CA . LEU A 1 81 ? -35.140 -9.108 15.685 1.00 43.72 81 LEU A CA 1
ATOM 661 C C . LEU A 1 81 ? -35.809 -10.455 15.379 1.00 43.72 81 LEU A C 1
ATOM 663 O O . LEU A 1 81 ? -35.976 -10.761 14.175 1.00 43.72 81 LEU A O 1
#

Secondary structure (DSSP, 8-state):
-------PPPPPHHHHHHHHHHHH-HHHHHH-GGGG-HHHHHHHHHHTTT-HHHHHHHHHHHHHHHHHTTGGGTTS-----